Protein AF-A0A4Y8AV66-F1 (afdb_monomer_lite)

Structure (mmCIF, N/CA/C/O backbone):
data_AF-A0A4Y8AV66-F1
#
_entry.id   AF-A0A4Y8AV66-F1
#
loop_
_atom_site.group_PDB
_atom_site.id
_atom_site.type_symbol
_atom_site.label_atom_id
_atom_site.label_alt_id
_atom_site.label_comp_id
_atom_site.label_asym_id
_atom_site.label_entity_id
_atom_site.label_seq_id
_atom_site.pdbx_PDB_ins_code
_atom_site.Cartn_x
_atom_site.Cartn_y
_atom_site.Cartn_z
_atom_site.occupancy
_atom_site.B_iso_or_equiv
_atom_site.auth_seq_id
_atom_site.auth_comp_id
_atom_site.auth_asym_id
_atom_site.auth_atom_id
_atom_site.pdbx_PDB_model_num
ATOM 1 N N . MET A 1 1 ? 2.494 -8.421 -0.781 1.00 50.47 1 MET A N 1
ATOM 2 C CA . MET A 1 1 ? 3.819 -7.775 -0.678 1.00 50.47 1 MET A CA 1
ATOM 3 C C . MET A 1 1 ? 3.992 -6.885 -1.889 1.00 50.47 1 MET A C 1
ATOM 5 O O . MET A 1 1 ? 3.501 -7.283 -2.933 1.00 50.47 1 MET A O 1
ATOM 9 N N . VAL A 1 2 ? 4.702 -5.765 -1.759 1.00 55.44 2 VAL A N 1
ATOM 10 C CA . VAL A 1 2 ? 5.646 -5.323 -2.801 1.00 55.44 2 VAL A CA 1
ATOM 11 C C . VAL A 1 2 ? 6.749 -4.500 -2.140 1.00 55.44 2 VAL A C 1
ATOM 13 O O . VAL A 1 2 ? 6.892 -3.293 -2.310 1.00 55.44 2 VAL A O 1
ATOM 16 N N . LYS A 1 3 ? 7.502 -5.202 -1.290 1.00 62.78 3 LYS A N 1
ATOM 17 C CA . LYS A 1 3 ? 8.846 -4.767 -0.933 1.00 62.78 3 LYS A CA 1
ATOM 18 C C . LYS A 1 3 ? 9.687 -4.986 -2.191 1.00 62.78 3 LYS A C 1
ATOM 20 O O . LYS A 1 3 ? 9.701 -6.107 -2.693 1.00 62.78 3 LYS A O 1
ATOM 25 N N . GLU A 1 4 ? 10.279 -3.928 -2.718 1.00 68.44 4 GLU A N 1
ATOM 26 C CA . GLU A 1 4 ? 11.150 -3.973 -3.891 1.00 68.44 4 GLU A CA 1
ATOM 27 C C . GLU A 1 4 ? 12.610 -3.956 -3.412 1.00 68.44 4 GLU A C 1
ATOM 29 O O . GLU A 1 4 ? 12.903 -3.556 -2.281 1.00 68.44 4 GLU A O 1
ATOM 34 N N . ASP A 1 5 ? 13.520 -4.503 -4.211 1.00 71.00 5 ASP A N 1
ATOM 35 C CA . ASP A 1 5 ? 14.921 -4.696 -3.822 1.00 71.00 5 ASP A CA 1
ATOM 36 C C . ASP A 1 5 ? 15.789 -3.444 -4.031 1.00 71.00 5 ASP A C 1
ATOM 38 O O . ASP A 1 5 ? 16.978 -3.455 -3.716 1.00 71.00 5 ASP A O 1
ATOM 42 N N . GLY A 1 6 ? 15.195 -2.344 -4.500 1.00 65.69 6 GLY A N 1
ATOM 43 C CA . GLY A 1 6 ? 15.866 -1.092 -4.823 1.00 65.69 6 GLY A CA 1
ATOM 44 C C . GLY A 1 6 ? 16.492 -1.071 -6.214 1.00 65.69 6 GLY A C 1
ATOM 45 O O . GLY A 1 6 ? 17.019 -0.030 -6.602 1.00 65.69 6 GLY A O 1
ATOM 46 N N . SER A 1 7 ? 16.439 -2.167 -6.983 1.00 68.31 7 SER A N 1
ATOM 47 C CA . SER A 1 7 ? 17.041 -2.252 -8.323 1.00 68.31 7 SER A CA 1
ATOM 48 C C . SER A 1 7 ? 16.335 -1.384 -9.366 1.00 68.31 7 SER A C 1
ATOM 50 O O . SER A 1 7 ? 16.868 -1.163 -10.456 1.00 68.31 7 SER A O 1
ATOM 52 N N . PHE A 1 8 ? 15.133 -0.893 -9.060 1.00 68.50 8 PHE A N 1
ATOM 53 C CA . PHE A 1 8 ? 14.447 0.116 -9.857 1.00 68.50 8 PHE A CA 1
ATOM 54 C C . PHE A 1 8 ? 15.129 1.489 -9.804 1.00 68.50 8 PHE A C 1
ATOM 56 O O . PHE A 1 8 ? 15.123 2.217 -10.800 1.00 68.50 8 PHE A O 1
ATOM 63 N N . HIS A 1 9 ? 15.714 1.858 -8.663 1.00 68.19 9 HIS A N 1
ATOM 64 C CA . HIS A 1 9 ? 16.335 3.165 -8.489 1.00 68.19 9 HIS A CA 1
ATOM 65 C C . HIS A 1 9 ? 17.793 3.122 -8.964 1.00 68.19 9 HIS A C 1
ATOM 67 O O . HIS A 1 9 ? 18.566 2.285 -8.495 1.00 68.19 9 HIS A O 1
ATOM 73 N N . PRO A 1 10 ? 18.217 4.021 -9.872 1.00 65.75 10 PRO A N 1
ATOM 74 C CA . PRO A 1 10 ? 19.621 4.121 -10.236 1.00 65.75 10 PRO A CA 1
ATOM 75 C C . PRO A 1 10 ? 20.453 4.423 -8.986 1.00 65.75 10 PRO A C 1
ATOM 77 O O . PRO A 1 10 ? 20.208 5.414 -8.296 1.00 65.75 10 PRO A O 1
ATOM 80 N N . THR A 1 11 ? 21.472 3.610 -8.713 1.00 64.25 11 THR A N 1
ATOM 81 C CA . THR A 1 11 ? 22.416 3.814 -7.597 1.00 64.25 11 THR A CA 1
ATOM 82 C C . THR A 1 11 ? 23.108 5.179 -7.645 1.00 64.25 11 THR A C 1
ATOM 84 O O . THR A 1 11 ? 23.535 5.692 -6.616 1.00 64.25 11 THR A O 1
ATOM 87 N N . SER A 1 12 ? 23.170 5.801 -8.825 1.00 63.41 12 SER A N 1
ATOM 88 C CA . SER A 1 12 ? 23.724 7.137 -9.050 1.00 63.41 12 SER A CA 1
ATOM 89 C C . SER A 1 12 ? 22.833 8.294 -8.582 1.00 63.41 12 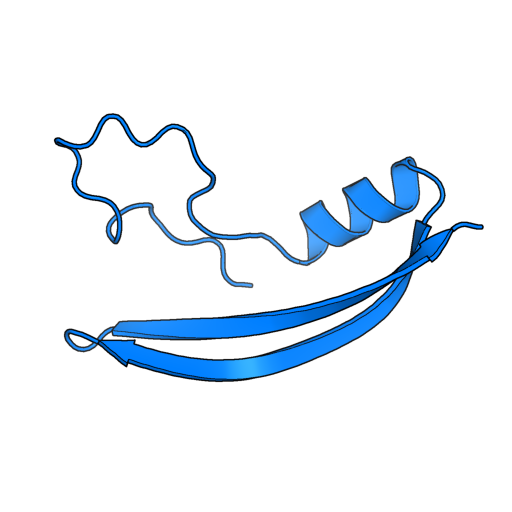SER A C 1
ATOM 91 O O . SER A 1 12 ? 23.300 9.429 -8.556 1.00 63.41 12 SER A O 1
ATOM 93 N N . GLN A 1 13 ? 21.564 8.053 -8.230 1.00 64.62 13 GLN A N 1
ATOM 94 C CA . GLN A 1 13 ? 20.600 9.129 -7.959 1.00 64.62 13 GLN A CA 1
ATOM 95 C C . GLN A 1 13 ? 20.484 9.558 -6.489 1.00 64.62 13 GLN A C 1
ATOM 97 O O . GLN A 1 13 ? 19.641 10.401 -6.196 1.00 64.62 13 GLN A O 1
ATOM 102 N N . ASN A 1 14 ? 21.308 9.042 -5.563 1.00 69.50 14 ASN A N 1
ATOM 103 C CA . ASN A 1 14 ? 21.188 9.339 -4.121 1.00 69.50 14 ASN A CA 1
ATOM 104 C C . ASN A 1 14 ? 19.727 9.250 -3.636 1.00 69.50 14 ASN A C 1
ATOM 106 O O . ASN A 1 14 ? 19.226 10.128 -2.933 1.00 69.50 14 ASN A O 1
ATOM 110 N N . PHE A 1 15 ? 19.011 8.213 -4.073 1.00 71.06 15 PHE A N 1
ATOM 111 C CA . PHE A 1 15 ? 17.604 8.057 -3.743 1.00 71.06 15 PHE A CA 1
ATOM 112 C C . PHE A 1 15 ? 17.451 7.729 -2.252 1.00 71.06 15 PHE A C 1
ATOM 114 O O . PHE A 1 15 ? 17.881 6.677 -1.790 1.00 71.06 15 PHE A O 1
ATOM 121 N N . THR A 1 16 ? 16.838 8.644 -1.499 1.00 67.75 16 THR A N 1
ATOM 122 C CA . THR A 1 16 ? 16.568 8.507 -0.055 1.00 67.75 16 THR A CA 1
ATOM 123 C C . THR A 1 16 ? 15.132 8.069 0.251 1.00 67.75 16 THR A C 1
ATOM 125 O O . THR A 1 16 ? 14.719 8.058 1.411 1.00 67.75 16 THR A O 1
ATOM 128 N N . GLY A 1 17 ? 14.350 7.734 -0.779 1.00 67.38 17 GLY A N 1
ATOM 129 C CA . GLY A 1 17 ? 12.981 7.249 -0.628 1.00 67.38 17 GLY A CA 1
ATOM 130 C C . GLY A 1 17 ? 12.900 5.758 -0.284 1.00 67.38 17 GLY A C 1
ATOM 131 O O . GLY A 1 17 ? 13.901 5.063 -0.132 1.00 67.38 17 GLY A O 1
ATOM 132 N N . HIS A 1 18 ? 11.674 5.252 -0.157 1.00 67.69 18 HIS A N 1
ATOM 133 C CA . HIS A 1 18 ? 11.425 3.839 0.128 1.00 67.69 18 HIS A CA 1
ATOM 134 C C . HIS A 1 18 ? 11.471 2.987 -1.150 1.00 67.69 18 HIS A C 1
ATOM 136 O O . HIS A 1 18 ? 10.835 3.337 -2.144 1.00 67.69 18 HIS A O 1
ATOM 142 N N . ASN A 1 19 ? 12.143 1.832 -1.093 1.00 73.12 19 ASN A N 1
ATOM 143 C CA . ASN A 1 19 ? 12.169 0.823 -2.164 1.00 73.12 19 ASN A CA 1
ATOM 144 C C . ASN A 1 19 ? 10.857 0.017 -2.179 1.00 73.12 19 ASN A C 1
ATOM 146 O O . ASN A 1 19 ? 10.780 -1.145 -1.767 1.00 73.12 19 ASN A O 1
ATOM 150 N N . GLY A 1 20 ? 9.773 0.687 -2.560 1.00 74.19 20 GLY A N 1
ATOM 151 C CA . GLY A 1 20 ? 8.422 0.148 -2.468 1.00 74.19 20 GLY A CA 1
ATOM 152 C C . GLY A 1 20 ? 7.861 0.184 -1.045 1.00 74.19 20 GLY A C 1
ATOM 153 O O . GLY A 1 20 ? 8.275 0.976 -0.199 1.00 74.19 20 GLY A O 1
ATOM 154 N N . PHE A 1 21 ? 6.861 -0.655 -0.776 1.00 76.06 21 PHE A N 1
ATOM 155 C CA . PHE A 1 21 ? 6.137 -0.636 0.493 1.00 76.06 21 PHE A CA 1
ATOM 156 C C . PHE A 1 21 ? 5.734 -2.044 0.939 1.00 76.06 21 PHE A C 1
ATOM 158 O O . PHE A 1 21 ? 5.316 -2.910 0.164 1.00 76.06 21 PHE A O 1
ATOM 165 N N . ASN A 1 22 ? 5.778 -2.274 2.248 1.00 84.62 22 ASN A N 1
ATOM 166 C CA . ASN A 1 22 ? 5.200 -3.465 2.847 1.00 84.62 22 ASN A CA 1
ATOM 167 C C . ASN A 1 22 ? 3.807 -3.129 3.391 1.00 84.62 22 ASN A C 1
ATOM 169 O O . ASN A 1 22 ? 3.680 -2.411 4.378 1.00 84.62 22 ASN A O 1
ATOM 173 N N . LYS A 1 23 ? 2.751 -3.678 2.773 1.00 86.44 23 LYS A N 1
ATOM 174 C CA . LYS A 1 23 ? 1.353 -3.505 3.219 1.00 86.44 23 L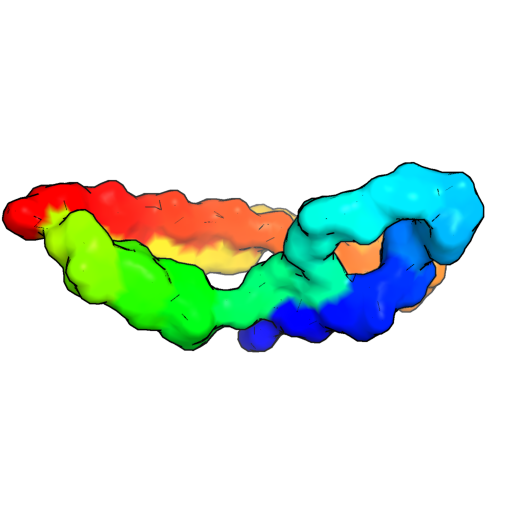YS A CA 1
ATOM 175 C C . LYS A 1 23 ? 1.185 -3.739 4.727 1.00 86.44 23 LYS A C 1
ATOM 177 O O . LYS A 1 23 ? 0.456 -2.996 5.378 1.00 86.44 23 LYS A O 1
ATOM 182 N N . ILE A 1 24 ? 1.828 -4.764 5.286 1.00 88.81 24 ILE A N 1
ATOM 183 C CA . ILE A 1 24 ? 1.683 -5.112 6.707 1.00 88.81 24 ILE A CA 1
ATOM 184 C C . ILE A 1 24 ? 2.318 -4.028 7.583 1.00 88.81 24 ILE A C 1
ATOM 186 O O . ILE A 1 24 ? 1.704 -3.575 8.545 1.00 88.81 24 ILE A O 1
ATOM 190 N N . GLU A 1 25 ? 3.511 -3.559 7.226 1.00 90.19 25 GLU A N 1
ATOM 191 C CA . GLU A 1 25 ? 4.184 -2.483 7.961 1.00 90.19 25 GLU A CA 1
ATOM 192 C C . GLU A 1 25 ? 3.425 -1.161 7.832 1.00 90.19 25 GLU A C 1
ATOM 194 O O . GLU A 1 25 ? 3.154 -0.518 8.842 1.00 90.19 25 GLU A O 1
ATOM 199 N N . LEU A 1 26 ? 2.990 -0.796 6.623 1.00 90.25 26 LEU A N 1
ATOM 200 C CA . LEU A 1 26 ? 2.227 0.428 6.379 1.00 90.25 26 LEU A CA 1
ATOM 201 C C . LEU A 1 26 ? 0.905 0.435 7.161 1.00 90.25 26 LEU A C 1
ATOM 203 O O . LEU A 1 26 ? 0.573 1.418 7.819 1.00 90.25 26 LEU A O 1
ATOM 207 N N . THR A 1 27 ? 0.164 -0.676 7.154 1.00 92.25 27 THR A N 1
ATOM 208 C CA . THR A 1 27 ? -1.085 -0.794 7.930 1.00 92.25 27 THR A CA 1
ATOM 209 C C . THR A 1 27 ? -0.837 -0.783 9.439 1.00 92.25 27 THR A C 1
ATOM 211 O O . THR A 1 27 ? -1.639 -0.211 10.179 1.00 92.25 27 THR A O 1
ATOM 214 N N . LYS A 1 28 ? 0.290 -1.333 9.911 1.00 94.69 28 LYS A N 1
ATOM 215 C CA . LYS A 1 28 ? 0.714 -1.232 11.315 1.00 94.69 28 LYS A CA 1
ATOM 216 C C . LYS A 1 28 ? 1.055 0.209 11.704 1.00 94.69 28 LYS A C 1
ATOM 218 O O . LYS A 1 28 ? 0.618 0.655 12.760 1.00 94.69 28 LYS A O 1
ATOM 223 N N . ILE A 1 29 ? 1.772 0.946 10.853 1.00 94.50 29 ILE A N 1
ATOM 224 C CA . ILE A 1 29 ? 2.078 2.369 11.065 1.00 94.50 29 ILE A CA 1
ATOM 225 C C . ILE A 1 29 ? 0.780 3.174 11.160 1.00 94.50 29 ILE A C 1
ATOM 227 O O . ILE A 1 29 ? 0.600 3.923 12.118 1.00 94.50 29 ILE A O 1
ATOM 231 N N . LEU A 1 30 ? -0.156 2.971 10.229 1.00 95.69 30 LEU A N 1
ATOM 232 C CA . LEU A 1 30 ? -1.466 3.626 10.255 1.00 95.69 30 LEU A CA 1
ATOM 233 C C . LEU A 1 30 ? -2.217 3.328 11.558 1.00 95.69 30 LEU A C 1
ATOM 235 O O . LEU A 1 30 ? -2.659 4.255 12.234 1.00 95.69 30 LEU A O 1
ATOM 239 N N . LYS A 1 31 ? -2.288 2.052 11.956 1.00 96.50 31 LYS A N 1
ATOM 240 C CA . LYS A 1 31 ? -2.932 1.634 13.209 1.00 96.50 31 LYS A CA 1
ATOM 241 C C . LYS A 1 31 ? -2.321 2.323 14.428 1.00 96.50 31 LYS A C 1
ATOM 243 O O . LYS A 1 31 ? -3.058 2.846 15.258 1.00 96.50 31 LYS A O 1
ATOM 248 N N . ASN A 1 32 ? -0.994 2.349 14.521 1.00 97.62 32 ASN A N 1
ATOM 249 C CA . ASN A 1 32 ? -0.279 2.971 15.637 1.00 97.62 32 ASN A CA 1
ATOM 250 C C . ASN A 1 32 ? -0.496 4.491 15.713 1.00 97.62 32 ASN A C 1
ATOM 252 O O . ASN A 1 32 ? -0.353 5.069 16.783 1.00 97.62 32 ASN A O 1
ATOM 256 N N . ASN A 1 33 ? -0.875 5.124 14.601 1.00 97.56 33 ASN A N 1
ATOM 257 C CA . ASN A 1 33 ? -1.188 6.551 14.521 1.00 97.56 33 ASN A CA 1
ATOM 258 C C . ASN A 1 33 ? -2.699 6.842 14.598 1.00 97.56 33 ASN A C 1
ATOM 260 O O . ASN A 1 33 ? -3.143 7.923 14.215 1.00 97.56 33 ASN A O 1
ATOM 264 N N . GLY A 1 34 ? -3.506 5.886 15.071 1.00 98.12 34 GLY A N 1
ATOM 265 C CA . GLY A 1 34 ? -4.946 6.077 15.258 1.00 98.12 34 GLY A CA 1
ATOM 266 C C . GLY A 1 34 ? -5.754 6.012 13.964 1.00 98.12 34 GLY A C 1
ATOM 267 O O . GLY A 1 34 ? -6.845 6.562 13.899 1.00 98.12 34 GLY A O 1
ATOM 268 N N . PHE A 1 35 ? -5.253 5.353 12.920 1.00 98.50 35 PHE A N 1
ATOM 269 C CA . PHE A 1 35 ? -6.009 5.126 11.691 1.00 98.50 35 PHE A CA 1
ATOM 270 C C . PHE A 1 35 ? -6.438 3.668 11.559 1.00 98.50 35 PHE A C 1
ATOM 272 O O . PHE A 1 35 ? -5.650 2.736 11.714 1.00 98.50 35 PHE A O 1
ATOM 279 N N . LYS A 1 36 ? -7.691 3.455 11.162 1.00 97.06 36 LYS A N 1
ATOM 280 C CA . LYS A 1 36 ? -8.191 2.154 10.720 1.00 97.06 36 LYS A CA 1
ATOM 281 C C . LYS A 1 36 ? -8.140 2.094 9.198 1.00 97.06 36 LYS A C 1
ATOM 283 O O . LYS A 1 36 ? -8.760 2.912 8.523 1.00 97.06 36 LYS A O 1
ATOM 288 N N . THR A 1 37 ? -7.426 1.114 8.648 1.00 96.62 37 THR A N 1
ATOM 289 C CA . THR A 1 37 ? -7.469 0.837 7.203 1.00 96.62 37 THR A CA 1
ATOM 290 C C . THR A 1 37 ? -8.854 0.300 6.840 1.00 96.62 37 THR A C 1
ATOM 292 O O . THR A 1 37 ? -9.305 -0.673 7.441 1.00 96.62 37 THR A O 1
ATOM 295 N N . ILE A 1 38 ? -9.527 0.942 5.886 1.00 97.12 38 ILE A N 1
ATOM 296 C CA . ILE A 1 38 ? -10.879 0.570 5.434 1.00 97.12 38 ILE A CA 1
ATOM 297 C C . ILE A 1 38 ? -10.882 -0.027 4.029 1.00 97.12 38 ILE A C 1
ATOM 299 O O . ILE A 1 38 ? -11.792 -0.772 3.685 1.00 97.12 38 ILE A O 1
ATOM 303 N N . HIS A 1 39 ? -9.859 0.266 3.227 1.00 96.50 39 HIS A N 1
ATOM 304 C CA . HIS A 1 39 ? -9.722 -0.294 1.893 1.00 96.50 39 HIS A CA 1
ATOM 305 C C . HIS A 1 39 ? -8.252 -0.449 1.517 1.00 96.50 39 HIS A C 1
ATOM 307 O O . HIS A 1 39 ? -7.419 0.393 1.857 1.00 96.50 39 HIS A O 1
ATOM 313 N N . TYR A 1 40 ? -7.953 -1.524 0.796 1.00 94.19 40 TYR A N 1
ATOM 314 C CA . TYR A 1 40 ? -6.683 -1.731 0.120 1.00 94.19 40 TYR A CA 1
ATOM 315 C C . TYR A 1 40 ? -6.941 -2.522 -1.157 1.00 94.19 40 TYR A C 1
ATOM 317 O O . TYR A 1 40 ? -7.525 -3.604 -1.086 1.00 94.19 40 TYR A O 1
ATOM 325 N N . THR A 1 41 ? -6.437 -2.041 -2.286 1.00 94.44 41 THR A N 1
ATOM 326 C CA . THR A 1 41 ? -6.452 -2.787 -3.545 1.00 94.44 41 THR A CA 1
ATOM 327 C C . THR A 1 41 ? -5.218 -2.471 -4.379 1.00 94.44 41 THR A C 1
ATOM 329 O O . THR A 1 41 ? -4.672 -1.376 -4.269 1.00 94.44 41 THR A O 1
ATOM 332 N N . ILE A 1 42 ? -4.789 -3.416 -5.214 1.00 92.75 42 ILE A N 1
ATOM 333 C CA . ILE A 1 42 ? -3.903 -3.128 -6.346 1.00 92.75 42 ILE A CA 1
ATOM 334 C C . ILE A 1 42 ? -4.837 -2.748 -7.493 1.00 92.75 42 ILE A C 1
ATOM 336 O O . ILE A 1 42 ? -5.607 -3.586 -7.955 1.00 92.75 42 ILE A O 1
ATOM 340 N N . CYS A 1 43 ? -4.849 -1.475 -7.879 1.00 95.00 43 CYS A N 1
ATOM 341 C CA . CYS A 1 43 ? -5.782 -0.965 -8.886 1.00 95.00 43 CYS A CA 1
ATOM 342 C C . CYS A 1 43 ? -5.225 -1.052 -10.308 1.00 95.00 43 CYS A C 1
ATOM 344 O O . CYS A 1 43 ? -5.991 -0.961 -11.264 1.00 95.00 43 CYS A O 1
ATOM 346 N N . TYR A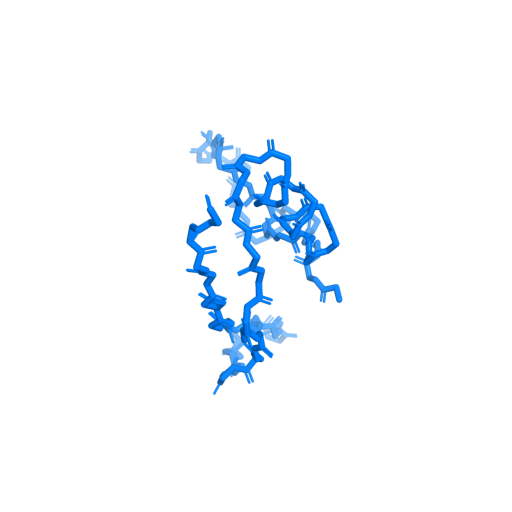 1 44 ? -3.908 -1.204 -10.444 1.00 94.88 44 TYR A N 1
ATOM 347 C CA . TYR A 1 44 ? -3.236 -1.261 -11.731 1.00 94.88 44 TYR A CA 1
ATOM 348 C C . TYR A 1 44 ? -1.865 -1.929 -11.596 1.00 94.88 44 TYR A C 1
ATOM 350 O O . TYR A 1 44 ? -1.273 -1.921 -10.517 1.00 94.88 44 TYR A O 1
ATOM 358 N N . GLU A 1 45 ? -1.340 -2.476 -12.688 1.00 91.75 45 GLU A N 1
ATOM 359 C CA . GLU A 1 45 ? 0.022 -3.003 -12.762 1.00 91.75 45 GLU A CA 1
ATOM 360 C C . GLU A 1 45 ? 0.718 -2.394 -13.978 1.00 91.75 45 GLU A C 1
ATOM 362 O O . GLU A 1 45 ? 0.233 -2.491 -15.102 1.00 91.75 45 GLU A O 1
ATOM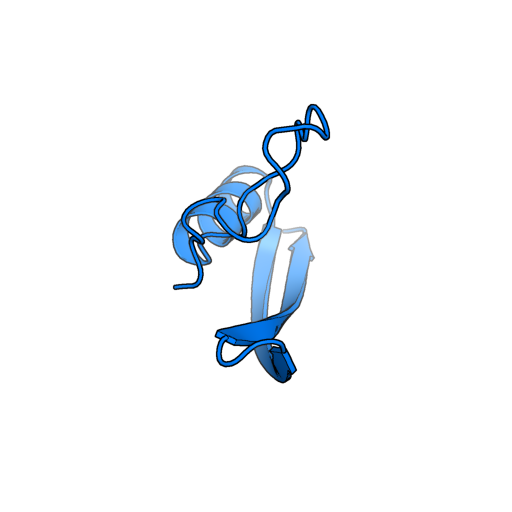 367 N N . ILE A 1 46 ? 1.836 -1.711 -13.737 1.00 90.19 46 ILE A N 1
ATOM 368 C CA . ILE A 1 46 ? 2.642 -1.102 -14.793 1.00 90.19 46 ILE A CA 1
ATOM 369 C C . ILE A 1 46 ? 3.684 -2.127 -15.226 1.00 90.19 46 ILE A C 1
ATOM 371 O O . ILE A 1 46 ? 4.428 -2.634 -14.389 1.00 90.19 46 ILE A O 1
ATOM 375 N N . GLU A 1 47 ? 3.785 -2.386 -16.524 1.00 91.44 47 GLU A N 1
ATOM 376 C CA . GLU A 1 47 ? 4.848 -3.211 -17.097 1.00 91.44 47 GLU A CA 1
ATOM 377 C C . GLU A 1 47 ? 5.915 -2.316 -17.732 1.00 91.44 47 GLU A C 1
ATOM 379 O O . GLU A 1 47 ? 5.612 -1.447 -18.551 1.00 91.44 47 GLU A O 1
ATOM 384 N N . LYS A 1 48 ? 7.176 -2.488 -17.323 1.00 84.69 48 LYS A N 1
ATOM 385 C CA . LYS A 1 48 ? 8.316 -1.747 -17.877 1.00 84.69 48 LYS A CA 1
ATOM 386 C C . LYS A 1 48 ? 9.598 -2.562 -17.745 1.00 84.69 48 LYS A C 1
ATOM 388 O O . LYS A 1 48 ? 9.939 -2.976 -16.640 1.00 84.69 48 LYS A O 1
ATOM 393 N N . ASN A 1 49 ? 10.342 -2.708 -18.844 1.00 86.25 49 ASN A N 1
ATOM 394 C CA . ASN A 1 49 ? 11.621 -3.432 -18.896 1.00 86.25 49 ASN A CA 1
ATOM 395 C C . ASN A 1 49 ? 11.518 -4.850 -18.295 1.00 86.25 49 ASN A C 1
ATOM 397 O O . ASN A 1 49 ? 12.282 -5.187 -17.393 1.00 86.25 49 ASN A O 1
ATOM 401 N N . ASP A 1 50 ? 10.509 -5.620 -18.716 1.00 85.75 50 ASP A N 1
ATOM 402 C CA . ASP A 1 50 ? 10.208 -6.979 -18.224 1.00 85.75 50 ASP A CA 1
ATOM 403 C C . ASP A 1 50 ? 9.966 -7.091 -16.705 1.00 85.75 50 ASP A C 1
ATOM 405 O O . ASP A 1 50 ? 9.966 -8.180 -16.129 1.00 85.75 50 ASP A O 1
ATOM 409 N N . LYS A 1 51 ? 9.717 -5.959 -16.037 1.00 82.50 51 LYS A N 1
ATOM 410 C CA . LYS A 1 51 ? 9.342 -5.875 -14.623 1.00 82.50 51 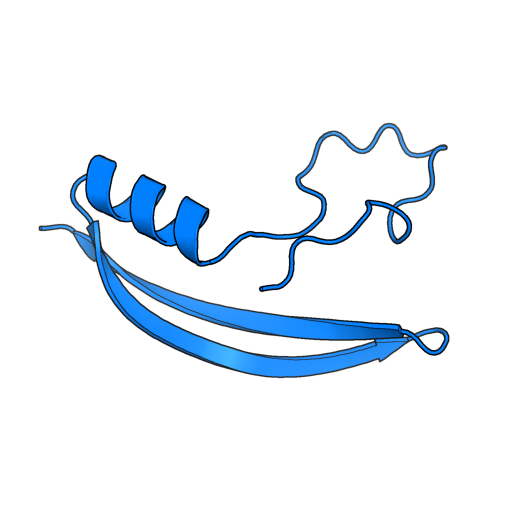LYS A CA 1
ATOM 411 C C . LYS A 1 51 ? 7.914 -5.347 -14.476 1.00 82.50 51 LYS A C 1
ATOM 413 O O . LYS A 1 51 ? 7.464 -4.505 -15.256 1.00 82.50 51 LYS A O 1
ATOM 418 N N . LYS A 1 52 ? 7.225 -5.823 -13.437 1.00 85.75 52 LYS A N 1
ATOM 419 C CA . LYS A 1 52 ? 5.853 -5.444 -13.065 1.00 85.75 52 LYS A CA 1
ATOM 420 C C . LYS A 1 52 ? 5.857 -4.596 -11.796 1.00 85.75 52 LYS A C 1
ATOM 422 O O . LYS A 1 52 ? 6.478 -4.970 -10.802 1.00 85.75 52 LYS A O 1
ATOM 427 N N . TYR A 1 53 ? 5.131 -3.483 -11.819 1.00 83.56 53 TYR A N 1
ATOM 428 C CA . TYR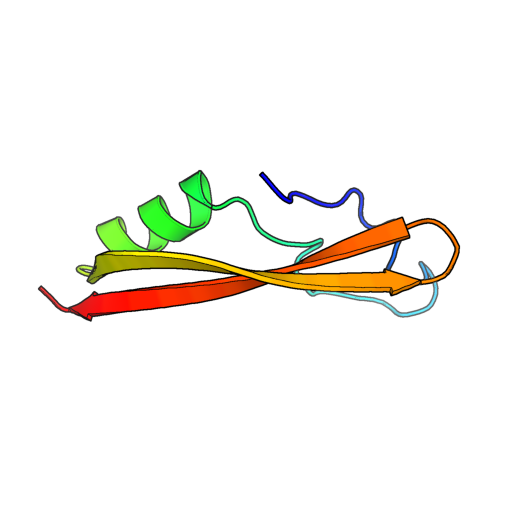 A 1 53 ? 5.042 -2.526 -10.718 1.00 83.56 53 TYR A CA 1
ATOM 429 C C . TYR A 1 53 ? 3.571 -2.308 -10.345 1.00 83.56 53 TYR A C 1
ATOM 431 O O . TYR A 1 53 ? 2.868 -1.546 -11.017 1.00 83.56 53 TYR A O 1
ATOM 439 N N . PRO A 1 54 ? 3.072 -2.975 -9.294 1.00 87.12 54 PRO A N 1
ATOM 440 C CA . PRO A 1 54 ? 1.690 -2.815 -8.869 1.00 87.12 54 PRO A CA 1
ATOM 441 C C . PRO A 1 54 ? 1.473 -1.451 -8.208 1.00 87.12 54 PRO A C 1
ATOM 443 O O . PRO A 1 54 ? 2.109 -1.103 -7.209 1.00 87.12 54 PRO A O 1
ATOM 446 N N . LEU A 1 55 ? 0.516 -0.700 -8.742 1.00 87.62 55 LEU A N 1
ATOM 447 C CA . LEU A 1 55 ? -0.022 0.509 -8.141 1.00 87.62 55 LEU A CA 1
ATOM 448 C C . LEU A 1 55 ? -1.180 0.132 -7.218 1.00 87.62 55 LEU A C 1
ATOM 450 O O . LEU A 1 55 ? -2.064 -0.646 -7.583 1.00 87.62 55 LEU A O 1
ATOM 454 N N . PHE A 1 56 ? -1.195 0.699 -6.017 1.00 90.62 56 PHE A N 1
ATOM 455 C CA . PHE A 1 56 ? -2.211 0.401 -5.018 1.00 90.62 56 PHE A CA 1
ATOM 456 C C . PHE A 1 56 ? -2.970 1.650 -4.582 1.00 90.62 56 PHE A C 1
ATOM 458 O O . PHE A 1 56 ? -2.445 2.761 -4.590 1.00 90.62 56 PHE A O 1
ATOM 465 N N . LEU A 1 57 ? -4.202 1.432 -4.131 1.00 94.19 57 LEU A N 1
ATOM 466 C CA . LEU A 1 57 ? -4.991 2.405 -3.391 1.00 94.19 57 LEU A CA 1
ATOM 467 C C . LEU A 1 57 ? -5.172 1.892 -1.970 1.00 94.19 57 LEU A C 1
ATOM 469 O O . LEU A 1 57 ? -5.577 0.747 -1.757 1.00 94.19 57 LEU A O 1
ATOM 473 N N . LEU A 1 58 ? -4.892 2.750 -0.994 1.00 95.00 58 LEU A N 1
ATOM 474 C CA . LEU A 1 58 ? -5.178 2.506 0.411 1.00 95.00 58 LEU A CA 1
ATOM 475 C C . LEU A 1 58 ? -6.036 3.652 0.929 1.00 95.00 58 LEU A C 1
ATOM 477 O O . LEU A 1 58 ? -5.673 4.816 0.790 1.00 95.00 58 LEU A O 1
ATOM 481 N N . ILE A 1 59 ? -7.155 3.314 1.564 1.00 96.69 59 ILE A N 1
ATOM 482 C CA . ILE A 1 59 ? -8.006 4.284 2.249 1.00 96.69 59 ILE A CA 1
ATOM 483 C C . ILE A 1 59 ? -8.004 3.931 3.731 1.00 96.69 59 ILE A C 1
ATOM 485 O O . ILE A 1 59 ? -8.251 2.782 4.114 1.00 96.69 59 ILE A O 1
ATOM 489 N N . ALA A 1 60 ? -7.726 4.922 4.572 1.00 97.62 60 ALA A N 1
ATOM 490 C CA . ALA A 1 60 ? -7.764 4.792 6.018 1.00 97.62 60 ALA A CA 1
ATOM 491 C C . ALA A 1 60 ? -8.564 5.939 6.635 1.00 97.62 60 ALA A C 1
ATOM 493 O O . ALA A 1 60 ? -8.569 7.058 6.126 1.00 97.62 60 ALA A O 1
ATOM 494 N N . LYS A 1 61 ? -9.242 5.646 7.742 1.00 97.94 61 LYS A N 1
ATOM 495 C CA . LYS A 1 61 ? -10.056 6.601 8.491 1.00 97.94 61 LYS A CA 1
ATOM 496 C C . LYS A 1 61 ? -9.444 6.799 9.872 1.00 97.94 61 LYS A C 1
ATOM 498 O O . LYS A 1 61 ? -9.120 5.810 10.530 1.00 97.94 61 LYS A O 1
ATOM 503 N N . LYS A 1 62 ? -9.294 8.055 10.301 1.00 97.31 62 LYS A N 1
ATOM 504 C CA . LYS A 1 62 ? -8.888 8.378 11.672 1.00 97.31 62 LYS A CA 1
ATOM 505 C C . LYS A 1 62 ? -9.970 7.903 12.645 1.00 97.31 62 LYS A C 1
ATOM 507 O O . LYS A 1 62 ? -11.158 8.117 12.387 1.00 97.31 62 LYS A O 1
ATOM 512 N N . VAL A 1 63 ? -9.539 7.198 13.682 1.00 90.56 63 VAL A N 1
ATOM 513 C CA . VAL A 1 63 ? -10.356 6.709 14.796 1.00 90.56 63 VAL A CA 1
ATOM 514 C C . VAL A 1 63 ? -10.403 7.775 15.876 1.00 90.56 63 VAL A C 1
ATOM 516 O O . VAL A 1 63 ? -9.361 8.436 16.091 1.00 90.56 63 VAL A O 1
#

Radius of gyration: 13.94 Å; chains: 1; bounding box: 35×17×34 Å

Sequence (63 aa):
MVKEDGSFHPTSQNFTGHNGFNKIELTKILKNNGFKTIHYTICYEIEKNDKKYPLFLLIAKKV

Foldseek 3Di:
DPQAPCPVPPPVPPDPDGSDDDPVVVCVVCVVVQKHWPDKDQPDWDDDPNDIDTDMDTDIDHD

pLDDT: mean 83.88, std 13.05, range [50.47, 98.5]

Organism: NCBI:txid708091

Secondary structure (DSSP, 8-state):
-EE--STTS-GGG---S-SEE-HHHHHHHHHHTTEEEEEEEEEEEEEETTEEEEEEEEEEEE-